Protein AF-A0A1V4ZS08-F1 (afdb_monomer_lite)

Structure (mmCIF, N/CA/C/O backbone):
data_AF-A0A1V4ZS08-F1
#
_entry.id   AF-A0A1V4ZS08-F1
#
loop_
_atom_site.group_PDB
_atom_site.id
_atom_site.type_symbol
_atom_site.label_atom_id
_atom_site.label_alt_id
_atom_site.label_comp_id
_atom_site.label_asym_id
_atom_site.label_entity_id
_atom_site.label_seq_id
_atom_site.pdbx_PDB_ins_code
_atom_site.Cartn_x
_atom_site.Cartn_y
_atom_site.Cartn_z
_atom_site.occupancy
_atom_site.B_iso_or_equiv
_atom_site.auth_seq_id
_atom_site.auth_comp_id
_atom_site.auth_asym_id
_atom_site.auth_atom_id
_atom_site.pdbx_PDB_model_num
ATOM 1 N N . MET A 1 1 ? -4.188 11.622 7.311 1.00 94.62 1 MET A N 1
ATOM 2 C CA . MET A 1 1 ? -4.841 10.504 6.593 1.00 94.62 1 MET A CA 1
ATOM 3 C C . MET A 1 1 ? -6.176 10.171 7.248 1.00 94.62 1 MET A C 1
ATOM 5 O O . MET A 1 1 ? -6.273 10.226 8.470 1.00 94.62 1 MET A O 1
ATOM 9 N N . LYS A 1 2 ? -7.192 9.834 6.452 1.00 97.75 2 LYS A N 1
ATOM 10 C CA . LYS A 1 2 ? -8.466 9.253 6.910 1.00 97.75 2 LYS A CA 1
ATOM 11 C C . LYS A 1 2 ? -8.633 7.863 6.306 1.00 97.75 2 LYS A C 1
ATOM 13 O O . LYS A 1 2 ? -8.177 7.661 5.182 1.00 97.75 2 LYS A O 1
ATOM 18 N N . TYR A 1 3 ? -9.238 6.939 7.040 1.00 98.56 3 TYR A N 1
ATOM 19 C CA . TYR A 1 3 ? -9.403 5.551 6.616 1.00 98.56 3 TYR A CA 1
ATOM 20 C C . TYR A 1 3 ? -10.613 4.887 7.274 1.00 98.56 3 TYR A C 1
ATOM 22 O O . TYR A 1 3 ? -11.160 5.418 8.238 1.00 98.56 3 TYR A O 1
ATOM 30 N N . ALA A 1 4 ? -11.061 3.780 6.688 1.00 98.69 4 ALA A N 1
ATOM 31 C CA . ALA A 1 4 ? -12.192 2.976 7.143 1.00 98.69 4 ALA A CA 1
ATOM 32 C C . ALA A 1 4 ? -12.115 1.576 6.533 1.00 98.69 4 ALA A C 1
ATOM 34 O O . ALA A 1 4 ? -11.491 1.398 5.485 1.00 98.69 4 ALA A O 1
ATOM 35 N N . THR A 1 5 ? -12.772 0.598 7.155 1.00 98.75 5 THR A N 1
ATOM 36 C CA . THR A 1 5 ? -13.003 -0.708 6.520 1.00 98.75 5 THR A CA 1
ATOM 37 C C . THR A 1 5 ? -13.883 -0.537 5.278 1.00 98.75 5 THR A C 1
ATOM 39 O O . THR A 1 5 ? -14.692 0.392 5.214 1.00 98.75 5 THR A O 1
ATOM 42 N N . ASP A 1 6 ? -13.767 -1.436 4.300 1.00 98.56 6 ASP A N 1
ATOM 43 C CA . ASP A 1 6 ? -14.648 -1.472 3.119 1.00 98.56 6 ASP A CA 1
ATOM 44 C C . ASP A 1 6 ? -16.132 -1.484 3.518 1.00 98.56 6 ASP A C 1
ATOM 46 O O . ASP A 1 6 ? -16.919 -0.673 3.030 1.00 98.56 6 ASP A O 1
ATOM 50 N N . ALA A 1 7 ? -16.491 -2.292 4.521 1.00 98.50 7 ALA A N 1
ATOM 51 C CA . ALA A 1 7 ? -17.850 -2.353 5.050 1.00 98.50 7 ALA A CA 1
ATOM 52 C C . ALA A 1 7 ? -18.364 -0.984 5.535 1.00 98.50 7 ALA A C 1
ATOM 54 O O . ALA A 1 7 ? -19.485 -0.587 5.202 1.00 98.50 7 ALA A O 1
ATOM 55 N N . TYR A 1 8 ? -17.556 -0.238 6.300 1.00 98.62 8 TYR A N 1
ATOM 56 C CA . TYR A 1 8 ? -17.943 1.099 6.751 1.00 98.62 8 TYR A CA 1
ATOM 57 C C . TYR A 1 8 ? -17.984 2.090 5.585 1.00 98.62 8 TYR A C 1
ATOM 59 O O . TYR A 1 8 ? -18.937 2.868 5.474 1.00 98.62 8 TYR A O 1
ATOM 67 N N . TYR A 1 9 ? -16.978 2.053 4.711 1.00 98.44 9 TYR A N 1
ATOM 68 C CA . TYR A 1 9 ? -16.856 2.958 3.576 1.00 98.44 9 TYR A CA 1
ATOM 69 C C . TYR A 1 9 ? -18.049 2.849 2.626 1.00 98.44 9 TYR A C 1
ATOM 71 O O . TYR A 1 9 ? -18.664 3.864 2.298 1.00 98.44 9 TYR A O 1
ATOM 79 N N . VAL A 1 10 ? -18.437 1.630 2.247 1.00 98.19 10 VAL A N 1
ATOM 80 C CA . VAL A 1 10 ? -19.588 1.368 1.372 1.00 98.19 10 VAL A CA 1
ATOM 81 C C . VAL A 1 10 ? -20.894 1.824 2.024 1.00 98.19 10 VAL A C 1
ATOM 83 O O . VAL A 1 10 ? -21.723 2.453 1.368 1.00 98.19 10 VAL A O 1
ATOM 86 N N . ALA A 1 11 ? -21.078 1.558 3.320 1.00 98.50 11 ALA A N 1
ATOM 87 C CA . ALA A 1 11 ? -22.310 1.904 4.027 1.00 98.50 11 ALA A CA 1
ATOM 88 C C . ALA A 1 11 ? -22.493 3.418 4.241 1.00 98.50 11 ALA A C 1
ATOM 90 O O . ALA A 1 11 ? -23.622 3.909 4.216 1.00 98.50 11 ALA 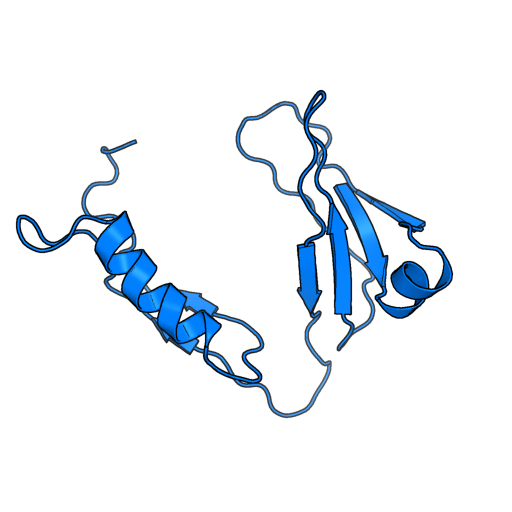A O 1
ATOM 91 N N . HIS A 1 12 ? -21.401 4.163 4.439 1.00 98.06 12 HIS A N 1
ATOM 92 C CA . HIS A 1 12 ? -21.459 5.570 4.859 1.00 98.06 12 HIS A CA 1
ATOM 93 C C . HIS A 1 12 ? -20.893 6.551 3.830 1.00 98.06 12 HIS A C 1
ATOM 95 O O . HIS A 1 12 ? -20.975 7.761 4.039 1.00 98.06 12 HIS A O 1
ATOM 101 N N . SER A 1 13 ? -20.317 6.058 2.728 1.00 96.62 13 SER A N 1
ATOM 102 C CA . SER A 1 13 ? -19.598 6.870 1.736 1.00 96.62 13 SER A CA 1
ATOM 103 C C . SER A 1 13 ? -18.549 7.787 2.384 1.00 96.62 13 SER A C 1
ATOM 105 O O . SER A 1 13 ? -18.422 8.963 2.035 1.00 96.62 13 SER A O 1
ATOM 107 N N . GLY A 1 14 ? -17.825 7.271 3.380 1.00 96.62 14 GLY A N 1
ATOM 108 C CA . GLY A 1 14 ? -16.961 8.083 4.229 1.00 96.62 14 GLY A CA 1
ATOM 109 C C . GLY A 1 14 ? -15.981 7.282 5.075 1.00 96.62 14 GLY A C 1
ATOM 110 O O . GLY A 1 14 ? -15.873 6.067 4.958 1.00 96.62 14 GLY A O 1
ATOM 111 N N . PHE A 1 15 ? -15.264 8.001 5.936 1.00 98.12 15 PHE A N 1
ATOM 112 C CA . PHE A 1 15 ? -14.214 7.460 6.794 1.00 98.12 15 PHE A CA 1
ATOM 113 C C . PHE A 1 15 ? -14.550 7.716 8.264 1.00 98.12 15 PHE A C 1
ATOM 115 O O . PHE A 1 15 ? -14.947 8.834 8.602 1.00 98.12 15 PHE A O 1
ATOM 122 N N . ASP A 1 16 ? -14.379 6.717 9.123 1.00 98.00 16 ASP A N 1
ATOM 123 C CA . ASP A 1 16 ? -14.574 6.801 10.577 1.00 98.00 16 ASP A CA 1
ATOM 124 C C . ASP A 1 16 ? -13.267 6.953 11.358 1.00 98.00 16 ASP A C 1
ATOM 126 O O . ASP A 1 16 ? -13.291 7.390 12.508 1.00 98.00 16 ASP A O 1
ATOM 130 N N . GLN A 1 17 ? -12.126 6.648 10.741 1.00 98.19 17 GLN A N 1
ATOM 131 C CA . GLN A 1 17 ? -10.824 6.688 11.396 1.00 98.19 17 GLN A CA 1
ATOM 132 C C . GLN A 1 17 ? -9.900 7.719 10.751 1.00 98.19 17 GLN A C 1
ATOM 134 O O . GLN A 1 17 ? -10.037 8.121 9.589 1.00 98.19 17 GLN A O 1
ATOM 139 N N . SER A 1 18 ? -8.933 8.195 11.535 1.00 97.12 18 SER A N 1
ATOM 140 C CA . SER A 1 18 ? -7.917 9.129 11.060 1.00 97.12 18 SER A CA 1
ATOM 141 C C . SER A 1 18 ? -6.597 8.946 11.797 1.00 97.12 18 SER A C 1
ATOM 143 O O . SER A 1 18 ? -6.571 8.523 12.949 1.00 97.12 18 SER A O 1
ATOM 145 N N . ALA A 1 19 ? -5.502 9.236 11.101 1.00 96.81 19 ALA A N 1
ATOM 146 C CA . ALA A 1 19 ? -4.143 9.175 11.619 1.00 96.81 19 ALA A CA 1
ATOM 147 C C . ALA A 1 19 ? -3.280 10.254 10.954 1.00 96.81 19 ALA A C 1
ATOM 149 O O . ALA A 1 19 ? -3.523 10.657 9.810 1.00 96.81 19 ALA A O 1
ATOM 150 N N . THR A 1 20 ? -2.276 10.737 11.675 1.00 95.38 20 THR A N 1
ATOM 151 C CA . THR A 1 20 ? -1.312 11.740 11.213 1.00 95.38 20 THR A CA 1
ATOM 152 C C . THR A 1 20 ? 0.031 11.480 11.883 1.00 95.38 20 THR A C 1
ATOM 154 O O . THR A 1 20 ? 0.055 11.001 13.016 1.00 95.38 20 THR A O 1
ATOM 157 N N . ASP A 1 21 ? 1.131 11.782 11.200 1.00 94.00 21 ASP A N 1
ATOM 158 C CA . ASP A 1 21 ? 2.470 11.782 11.802 1.00 94.00 21 ASP A CA 1
ATOM 159 C C . ASP A 1 21 ? 2.779 13.096 12.537 1.00 94.00 21 ASP A C 1
ATOM 161 O O . ASP A 1 21 ? 3.711 13.163 13.333 1.00 94.00 21 ASP A O 1
ATOM 165 N N . GLY A 1 22 ? 1.955 14.126 12.320 1.00 91.75 22 GLY A N 1
ATOM 166 C CA . GLY A 1 22 ? 2.055 15.413 12.999 1.00 91.75 22 GLY A CA 1
ATOM 167 C C . GLY A 1 22 ? 3.244 16.265 12.558 1.00 91.75 22 GLY A C 1
ATOM 168 O O . GLY A 1 22 ? 3.517 17.269 13.217 1.00 91.75 22 GLY A O 1
ATOM 169 N N . THR A 1 23 ? 3.937 15.901 11.475 1.00 91.31 23 THR A N 1
ATOM 170 C CA . THR A 1 23 ? 5.068 16.675 10.950 1.00 91.31 23 THR A CA 1
ATOM 171 C C . THR A 1 23 ? 4.684 17.444 9.688 1.00 91.31 23 THR A C 1
ATOM 173 O O . THR A 1 23 ? 3.604 17.275 9.119 1.00 91.31 23 THR A O 1
ATOM 176 N N . THR A 1 24 ? 5.562 18.349 9.264 1.00 87.12 24 THR A N 1
ATOM 177 C CA . THR A 1 24 ? 5.438 19.102 8.010 1.00 87.12 24 THR A CA 1
ATOM 178 C C . THR A 1 24 ? 6.684 18.867 7.169 1.00 87.12 24 THR A C 1
ATOM 180 O O . THR A 1 24 ? 7.442 19.796 6.896 1.00 87.12 24 THR A O 1
ATOM 183 N N . ASP A 1 25 ? 6.913 17.606 6.820 1.00 89.62 25 ASP A N 1
ATOM 184 C CA . ASP A 1 25 ? 8.028 17.178 5.981 1.00 89.62 25 ASP A CA 1
ATOM 185 C C . ASP A 1 25 ? 7.561 16.912 4.544 1.00 89.62 25 ASP A C 1
ATOM 187 O O . ASP A 1 25 ? 6.389 17.066 4.204 1.00 89.62 25 ASP A O 1
ATOM 191 N N . THR A 1 26 ? 8.490 16.559 3.659 1.00 88.88 26 THR A N 1
ATOM 192 C CA . THR A 1 26 ? 8.161 16.068 2.311 1.00 88.88 26 THR A CA 1
ATOM 193 C C . THR A 1 26 ? 7.946 14.555 2.287 1.00 88.88 26 THR A C 1
ATOM 195 O O . THR A 1 26 ? 7.260 14.046 1.403 1.00 88.88 26 THR A O 1
ATOM 198 N N . LEU A 1 27 ? 8.511 13.840 3.265 1.00 91.81 27 LEU A N 1
ATOM 199 C CA . LEU A 1 27 ? 8.360 12.403 3.456 1.00 91.81 27 LEU A CA 1
ATOM 200 C C . LEU A 1 27 ? 7.617 12.141 4.767 1.00 91.81 27 LEU A C 1
ATOM 202 O O . LEU A 1 27 ? 8.118 12.462 5.840 1.00 91.81 27 LEU A O 1
ATOM 206 N N . HIS A 1 28 ? 6.446 11.521 4.658 1.00 93.12 28 HIS A N 1
ATOM 207 C CA . HIS A 1 28 ? 5.556 11.245 5.781 1.00 93.12 28 HIS A CA 1
ATOM 208 C C . HIS A 1 28 ? 5.467 9.746 6.067 1.00 93.12 28 HIS A C 1
ATOM 210 O O . HIS A 1 28 ? 5.324 8.942 5.145 1.00 93.12 28 HIS A O 1
ATOM 216 N N . HIS A 1 29 ? 5.479 9.377 7.349 1.00 93.94 29 HIS A N 1
ATOM 217 C CA . HIS A 1 29 ? 5.298 7.996 7.805 1.00 93.94 29 HIS A CA 1
ATOM 218 C C . HIS A 1 29 ? 4.161 7.932 8.822 1.00 93.94 29 HIS A C 1
ATOM 220 O O . HIS A 1 29 ? 4.339 8.239 9.999 1.00 93.94 29 HIS A O 1
ATOM 226 N N . VAL A 1 30 ? 2.981 7.502 8.375 1.00 95.12 30 VAL A N 1
ATOM 227 C CA . VAL A 1 30 ? 1.789 7.412 9.226 1.00 95.12 30 VAL A CA 1
ATOM 228 C C . VAL A 1 30 ? 1.577 5.965 9.665 1.00 95.12 30 VAL A C 1
ATOM 230 O O . VAL A 1 30 ? 1.233 5.111 8.852 1.00 95.12 30 VAL A O 1
ATOM 233 N N . ALA A 1 31 ? 1.758 5.691 10.958 1.00 95.00 31 ALA A N 1
ATOM 234 C CA . ALA A 1 31 ? 1.485 4.375 11.530 1.00 95.00 31 ALA A CA 1
ATOM 235 C C . ALA A 1 31 ? -0.020 4.178 11.775 1.00 95.00 31 ALA A C 1
ATOM 237 O O . ALA A 1 31 ? -0.665 5.000 12.430 1.00 95.00 31 ALA A O 1
ATOM 238 N N . LEU A 1 32 ? -0.562 3.060 11.290 1.00 96.69 32 LEU A N 1
ATOM 239 C CA . LEU A 1 32 ? -1.926 2.608 11.567 1.00 96.69 32 LEU A CA 1
ATOM 240 C C . LEU A 1 32 ? -1.848 1.382 12.473 1.00 96.69 32 LEU A C 1
ATOM 242 O O . LEU A 1 32 ? -1.100 0.452 12.186 1.00 96.69 32 LEU A O 1
ATOM 246 N N . ASN A 1 33 ? -2.602 1.383 13.568 1.00 94.69 33 ASN A N 1
ATOM 247 C CA . ASN A 1 33 ? -2.551 0.335 14.585 1.00 94.69 33 ASN A CA 1
ATOM 248 C C . ASN A 1 33 ? -3.955 -0.192 14.873 1.00 94.69 33 ASN A C 1
ATOM 250 O O . ASN A 1 33 ? -4.931 0.528 14.681 1.00 94.69 33 ASN A O 1
ATOM 254 N N . GLY A 1 34 ? -4.044 -1.422 15.387 1.00 96.00 34 GLY A N 1
ATOM 255 C CA . GLY A 1 34 ? -5.324 -2.024 15.779 1.00 96.00 34 GLY A CA 1
ATOM 256 C C . GLY A 1 34 ? -6.256 -2.316 14.603 1.00 96.00 34 GLY A C 1
ATOM 257 O O . GLY A 1 34 ? -7.469 -2.308 14.781 1.00 96.00 34 GLY A O 1
ATOM 258 N N . LEU A 1 35 ? -5.696 -2.531 13.410 1.00 98.12 35 LEU A N 1
ATOM 259 C CA . LEU A 1 35 ? -6.470 -2.907 12.234 1.00 98.12 35 LEU A CA 1
ATOM 260 C C . LEU A 1 35 ? -6.934 -4.362 12.341 1.00 98.12 35 LEU A C 1
ATOM 262 O O . LEU A 1 35 ? -6.219 -5.210 12.879 1.00 98.12 35 LEU A O 1
ATOM 266 N N . GLU A 1 36 ? -8.115 -4.639 11.800 1.00 98.31 36 GLU A N 1
ATOM 267 C CA . GLU A 1 36 ? -8.644 -5.996 11.696 1.00 98.31 36 GLU A CA 1
ATOM 268 C C . GLU A 1 36 ? -7.794 -6.797 10.696 1.00 98.31 36 GLU A C 1
ATOM 270 O O . GLU A 1 36 ? -7.400 -6.243 9.664 1.00 98.31 36 GLU A O 1
ATOM 275 N N . PRO A 1 37 ? -7.452 -8.066 10.982 1.00 97.31 37 PRO A N 1
ATOM 276 C CA . PRO A 1 37 ? -6.722 -8.913 10.042 1.00 97.31 37 PRO A CA 1
ATOM 277 C C . PRO A 1 37 ? -7.579 -9.245 8.815 1.00 97.31 37 PRO A C 1
ATOM 279 O O . PRO A 1 37 ? -8.804 -9.199 8.883 1.00 97.31 37 PRO A O 1
ATOM 282 N N . ASP A 1 38 ? -6.932 -9.596 7.702 1.00 95.62 38 ASP A N 1
ATOM 283 C CA . ASP A 1 38 ? -7.589 -9.997 6.443 1.00 95.62 38 ASP A CA 1
ATOM 284 C C . ASP A 1 38 ? -8.728 -9.059 5.991 1.00 95.62 38 ASP A C 1
ATOM 286 O O . ASP A 1 38 ? -9.813 -9.484 5.595 1.00 95.62 38 ASP A O 1
ATOM 290 N N . THR A 1 39 ? -8.509 -7.750 6.118 1.00 97.44 39 THR A N 1
ATOM 291 C CA . THR A 1 39 ? -9.549 -6.736 5.934 1.00 97.44 39 THR A CA 1
ATOM 292 C C . THR A 1 39 ? -9.115 -5.696 4.912 1.00 97.44 39 THR A C 1
ATOM 294 O O . THR A 1 39 ? -8.017 -5.137 4.988 1.00 97.44 39 THR A O 1
ATOM 297 N N . LEU A 1 40 ? -10.006 -5.408 3.961 1.00 97.56 40 LEU A N 1
ATOM 298 C CA . LEU A 1 40 ? -9.852 -4.307 3.019 1.00 97.56 40 LEU A CA 1
ATOM 299 C C . LEU A 1 40 ? -10.159 -2.979 3.712 1.00 97.56 40 LEU A C 1
ATOM 301 O O . LEU A 1 40 ? -11.253 -2.778 4.247 1.00 97.56 40 LEU A O 1
ATOM 305 N N . TYR A 1 41 ? -9.206 -2.055 3.653 1.00 98.56 41 TYR A N 1
ATOM 306 C CA . TYR A 1 41 ? -9.362 -0.683 4.113 1.00 98.56 41 TYR A CA 1
ATOM 307 C C . TYR A 1 41 ? -9.307 0.292 2.944 1.00 98.56 41 TYR A C 1
ATOM 309 O O . TYR A 1 41 ? -8.421 0.202 2.095 1.00 98.56 41 TYR A O 1
ATOM 317 N N . HIS A 1 42 ? -10.200 1.278 2.961 1.00 98.62 42 HIS A N 1
ATOM 318 C CA . HIS A 1 42 ? -10.128 2.469 2.122 1.00 98.62 42 HIS A CA 1
ATOM 319 C C . HIS A 1 42 ? -9.408 3.575 2.875 1.00 98.62 42 HIS A C 1
ATOM 321 O O . HIS A 1 42 ? -9.588 3.739 4.085 1.00 98.62 42 HIS A O 1
ATOM 327 N N . TYR A 1 43 ? -8.637 4.389 2.162 1.00 98.31 43 TYR A N 1
ATOM 328 C CA . TYR A 1 43 ? -7.994 5.558 2.731 1.00 98.31 43 TYR A CA 1
ATOM 329 C C . TYR A 1 43 ? -7.846 6.717 1.755 1.00 98.31 43 TYR A C 1
ATOM 331 O O . TYR A 1 43 ? -7.808 6.565 0.534 1.00 98.31 43 TYR A O 1
ATOM 339 N N . ARG A 1 44 ? -7.703 7.909 2.338 1.00 97.88 44 ARG A N 1
ATOM 340 C CA . ARG A 1 44 ? -7.261 9.119 1.644 1.00 97.88 44 ARG A CA 1
ATOM 341 C C . ARG A 1 44 ? -6.217 9.860 2.458 1.00 97.88 44 ARG A C 1
ATOM 343 O O . ARG A 1 44 ? -6.327 10.006 3.683 1.00 97.88 44 ARG A O 1
ATOM 350 N N . VAL A 1 45 ? -5.214 10.374 1.761 1.00 96.31 45 VAL A N 1
ATOM 351 C CA . VAL A 1 45 ? -4.183 11.239 2.337 1.00 96.31 45 VAL A CA 1
ATOM 352 C C . VAL A 1 45 ? -4.513 12.682 1.977 1.00 96.31 45 VAL A C 1
ATOM 354 O O . VAL A 1 45 ? -4.884 12.974 0.843 1.00 96.31 45 VAL A O 1
ATOM 357 N N . THR A 1 46 ? -4.396 13.572 2.958 1.00 94.25 46 THR A N 1
ATOM 358 C CA . THR A 1 46 ? -4.569 15.017 2.792 1.00 94.25 46 THR A CA 1
ATOM 359 C C . THR A 1 46 ? -3.259 15.682 3.179 1.00 94.25 46 THR A C 1
ATOM 361 O O . THR A 1 46 ? -2.736 15.383 4.253 1.00 94.25 46 THR A O 1
ATOM 364 N N . TYR A 1 47 ? -2.758 16.569 2.326 1.00 92.00 47 TYR A N 1
ATOM 365 C CA . TYR A 1 47 ? -1.578 17.391 2.574 1.00 92.00 47 TYR A CA 1
ATOM 366 C C . TYR A 1 47 ? -1.857 18.812 2.080 1.00 92.00 47 TYR A C 1
ATOM 368 O O . TYR A 1 47 ? -2.137 19.024 0.899 1.00 92.00 47 TYR A O 1
ATOM 376 N N . GLY A 1 48 ? -1.842 19.784 2.994 1.00 88.25 48 GLY A N 1
ATOM 377 C CA . GLY A 1 48 ? -2.329 21.133 2.704 1.00 88.25 48 GLY A CA 1
ATOM 378 C C . GLY A 1 48 ? -3.775 21.109 2.192 1.00 88.25 48 GLY A C 1
ATOM 379 O O . GLY A 1 48 ? -4.655 20.523 2.820 1.00 88.25 48 GLY A O 1
ATOM 380 N N . GLU A 1 49 ? -4.006 21.728 1.035 1.00 91.25 49 GLU A N 1
ATOM 381 C CA . GLU A 1 49 ? -5.315 21.760 0.362 1.00 91.25 49 GLU A CA 1
ATOM 382 C C . GLU A 1 49 ? -5.542 20.570 -0.586 1.00 91.25 49 GLU A C 1
ATOM 384 O O . GLU A 1 49 ? -6.623 20.421 -1.158 1.00 91.25 49 GLU A O 1
ATOM 389 N N . GLN A 1 50 ? -4.535 19.715 -0.775 1.00 94.19 50 GLN A N 1
ATOM 390 C CA . GLN A 1 50 ? -4.598 18.584 -1.693 1.00 94.19 50 GLN A CA 1
ATOM 391 C C . GLN A 1 50 ? -5.019 17.305 -0.981 1.00 94.19 50 GLN A C 1
ATOM 393 O O . GLN A 1 50 ? -4.675 17.048 0.175 1.00 94.19 50 GLN A O 1
ATOM 398 N N . GLN A 1 51 ? -5.749 16.470 -1.713 1.00 95.38 51 GLN A N 1
ATOM 399 C CA . GLN A 1 51 ? -6.189 15.165 -1.254 1.00 95.38 51 GLN A CA 1
ATOM 400 C C . GLN A 1 51 ? -6.007 14.141 -2.368 1.00 95.38 51 GLN A C 1
ATOM 402 O O . GLN A 1 51 ? -6.253 14.436 -3.539 1.00 95.38 51 GLN A O 1
ATOM 407 N N . THR A 1 52 ? -5.610 12.927 -2.003 1.00 97.19 52 THR A N 1
ATOM 408 C CA . THR A 1 52 ? -5.574 11.806 -2.942 1.00 97.19 52 THR A CA 1
ATOM 409 C C . THR A 1 52 ? -6.982 11.406 -3.385 1.00 97.19 52 THR A C 1
ATOM 411 O O . THR A 1 52 ? -7.991 11.712 -2.735 1.00 97.19 52 THR A O 1
ATOM 414 N N . VAL A 1 53 ? -7.037 10.643 -4.478 1.00 97.00 53 VAL A N 1
ATOM 415 C CA . VAL A 1 53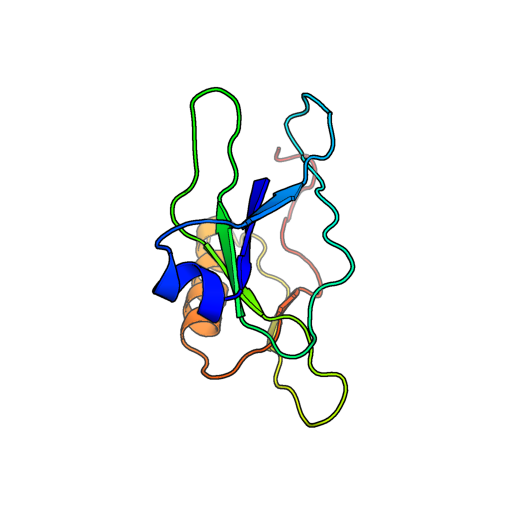 ? -8.192 9.791 -4.782 1.00 97.00 53 VAL A CA 1
ATOM 416 C C . VAL A 1 53 ? -8.388 8.739 -3.685 1.00 97.00 53 VAL A C 1
ATOM 418 O O . VAL A 1 53 ? -7.582 8.629 -2.756 1.00 97.00 53 VAL A O 1
ATOM 421 N N . ASP A 1 54 ? -9.474 7.983 -3.796 1.00 97.31 54 ASP A N 1
ATOM 422 C CA . ASP A 1 54 ? -9.694 6.804 -2.971 1.00 97.31 54 ASP A CA 1
ATOM 423 C C . ASP A 1 54 ? -8.638 5.735 -3.262 1.00 97.31 54 ASP A C 1
ATOM 425 O O . ASP A 1 54 ? -8.459 5.328 -4.410 1.00 97.31 54 ASP A O 1
ATOM 429 N N . LEU A 1 55 ? -7.922 5.324 -2.225 1.00 97.38 55 LEU A N 1
ATOM 430 C CA . LEU A 1 55 ? -6.902 4.286 -2.279 1.00 97.38 55 LEU A CA 1
ATOM 431 C C . LEU A 1 55 ? -7.286 3.183 -1.299 1.00 97.38 55 LEU A C 1
ATOM 433 O O . LEU A 1 55 ? -8.077 3.413 -0.386 1.00 97.38 55 LEU A O 1
ATOM 437 N N . HIS A 1 56 ? -6.728 1.991 -1.469 1.00 95.88 56 HIS A N 1
ATOM 438 C CA . HIS A 1 56 ? -7.043 0.870 -0.597 1.00 95.88 56 HIS A CA 1
ATOM 439 C C . HIS A 1 56 ? -5.837 -0.030 -0.351 1.00 95.88 56 HIS A C 1
ATOM 441 O O . HIS A 1 56 ? -4.894 -0.058 -1.143 1.00 95.88 56 HIS A O 1
ATOM 447 N N . PHE A 1 57 ? -5.874 -0.758 0.760 1.00 95.56 57 PHE A N 1
ATOM 448 C CA . PHE A 1 57 ? -4.911 -1.802 1.094 1.00 95.56 57 PHE A CA 1
ATOM 449 C C . PHE A 1 57 ? -5.605 -2.925 1.868 1.00 95.56 57 PHE A C 1
ATOM 451 O O . PHE A 1 57 ? -6.645 -2.711 2.492 1.00 95.56 57 PHE A O 1
ATOM 458 N N . TRP A 1 58 ? -5.005 -4.111 1.841 1.00 95.44 58 TRP A N 1
ATOM 459 C CA . TRP A 1 58 ? -5.413 -5.244 2.665 1.00 95.44 58 TRP A CA 1
ATOM 460 C C . TRP A 1 58 ? -4.469 -5.392 3.854 1.00 95.44 58 TRP A C 1
ATOM 462 O O . TRP A 1 58 ? -3.252 -5.247 3.713 1.00 95.44 58 TRP A O 1
ATOM 472 N N . THR A 1 59 ? -5.016 -5.694 5.026 1.00 96.31 59 THR A N 1
ATOM 473 C CA . THR A 1 59 ? -4.220 -6.213 6.142 1.00 96.31 59 THR A CA 1
ATOM 474 C C . THR A 1 59 ? -3.909 -7.692 5.935 1.00 96.31 59 THR A C 1
ATOM 476 O O . THR A 1 59 ? -4.621 -8.409 5.234 1.00 96.31 59 THR A O 1
ATOM 479 N N . PHE A 1 60 ? -2.821 -8.164 6.544 1.00 95.44 60 PHE A N 1
ATOM 480 C CA . PHE A 1 60 ? -2.452 -9.574 6.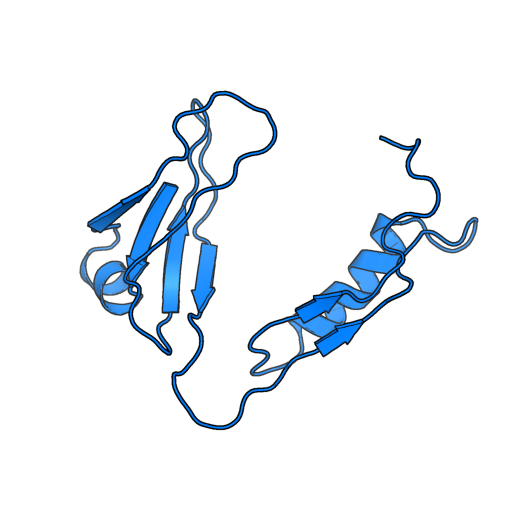459 1.00 95.44 60 PHE A CA 1
ATOM 481 C C . PHE A 1 60 ? -3.449 -10.467 7.212 1.00 95.44 60 PHE A C 1
ATOM 483 O O . PHE A 1 60 ? -3.933 -10.072 8.279 1.00 95.44 60 PHE A O 1
ATOM 490 N N . PRO A 1 61 ? -3.715 -11.685 6.712 1.00 94.25 61 PRO A N 1
ATOM 491 C CA . PRO A 1 61 ? -4.448 -12.686 7.469 1.00 94.25 61 PRO A CA 1
ATOM 492 C C . PRO A 1 61 ? -3.592 -13.236 8.618 1.00 94.25 61 PRO A C 1
ATOM 494 O O . PRO A 1 61 ? -2.371 -13.348 8.508 1.00 94.25 61 PRO A O 1
ATOM 497 N N . GLU A 1 62 ? -4.232 -13.635 9.718 1.00 96.00 62 GLU A N 1
ATOM 498 C CA . GLU A 1 62 ? -3.533 -14.248 10.862 1.00 96.00 62 GLU A CA 1
ATOM 499 C C . GLU A 1 62 ? -2.999 -15.655 10.550 1.00 96.00 62 GLU A C 1
ATOM 501 O O . GLU A 1 62 ? -2.070 -16.140 11.196 1.00 96.00 62 GLU A O 1
ATOM 506 N N . SER A 1 63 ? -3.599 -16.341 9.576 1.00 95.75 63 SER A N 1
ATOM 507 C CA . SER A 1 63 ? -3.211 -17.688 9.162 1.00 95.75 63 SER A CA 1
ATOM 508 C C . SER A 1 63 ? -3.661 -17.980 7.731 1.00 95.75 63 SER A C 1
ATOM 510 O O . SER A 1 63 ? -4.479 -17.258 7.168 1.00 95.75 63 SER A O 1
ATOM 512 N N . GLY A 1 64 ? -3.145 -19.065 7.150 1.00 93.44 64 GLY A N 1
ATOM 513 C CA . GLY A 1 64 ? -3.486 -19.491 5.794 1.00 93.44 64 GLY A CA 1
ATOM 514 C C . GLY A 1 64 ? -2.382 -19.210 4.779 1.00 93.44 64 GLY A C 1
ATOM 515 O O . GLY A 1 64 ? -1.271 -18.808 5.123 1.00 93.44 64 GLY A O 1
ATOM 516 N N . ALA A 1 65 ? -2.680 -19.505 3.516 1.00 92.50 65 ALA A N 1
ATOM 517 C CA . ALA A 1 65 ? -1.757 -19.278 2.414 1.00 92.50 65 ALA A CA 1
ATOM 518 C C . ALA A 1 65 ? -1.866 -17.836 1.908 1.00 92.50 65 ALA A C 1
ATOM 520 O O . ALA A 1 65 ? -2.954 -17.269 1.866 1.00 92.50 65 ALA A O 1
ATOM 521 N N . PHE A 1 66 ? -0.743 -17.283 1.462 1.00 92.69 66 PHE A N 1
ATOM 522 C CA . PHE A 1 66 ? -0.685 -15.997 0.777 1.00 92.69 66 PHE A CA 1
ATOM 523 C C . PHE A 1 66 ? 0.207 -16.111 -0.459 1.00 92.69 66 PHE A C 1
ATOM 525 O O . PHE A 1 66 ? 1.079 -16.980 -0.533 1.00 92.69 66 PHE A O 1
ATOM 532 N N . THR A 1 67 ? -0.011 -15.220 -1.423 1.00 94.56 67 THR A N 1
ATOM 533 C CA . THR A 1 67 ? 0.811 -15.112 -2.633 1.00 94.56 67 THR A CA 1
ATOM 534 C C . THR A 1 67 ? 1.506 -13.763 -2.627 1.00 94.56 67 THR A C 1
ATOM 536 O O . THR A 1 67 ? 0.915 -12.753 -2.254 1.00 94.56 67 THR A O 1
ATOM 539 N N . PHE A 1 68 ? 2.767 -13.726 -3.036 1.00 95.75 68 PHE A N 1
ATOM 540 C CA . PHE A 1 68 ? 3.529 -12.489 -3.141 1.00 95.75 68 PHE A CA 1
ATOM 541 C C . PHE A 1 68 ? 4.435 -12.543 -4.362 1.00 95.75 68 PHE A C 1
ATOM 543 O O . PHE A 1 68 ? 4.795 -13.624 -4.834 1.00 95.75 68 PHE A O 1
ATOM 550 N N . VAL A 1 69 ? 4.800 -11.369 -4.866 1.00 96.62 69 VAL A N 1
ATOM 551 C CA . VAL A 1 69 ? 5.760 -11.247 -5.965 1.00 96.62 69 VAL A CA 1
ATOM 552 C C . VAL A 1 69 ? 7.090 -10.762 -5.418 1.00 96.62 69 VAL A C 1
ATOM 554 O O . VAL A 1 69 ? 7.130 -9.828 -4.620 1.00 96.62 69 VAL A O 1
ATOM 557 N N . VAL A 1 70 ? 8.173 -11.381 -5.881 1.00 95.44 70 VAL A N 1
ATOM 558 C CA . VAL A 1 70 ? 9.535 -10.878 -5.700 1.00 95.44 70 VAL A CA 1
ATOM 559 C C . VAL A 1 70 ? 10.016 -10.316 -7.027 1.00 95.44 70 VAL A C 1
ATOM 561 O O . VAL A 1 70 ? 9.895 -10.978 -8.058 1.00 95.44 70 VAL A O 1
ATOM 564 N N . TYR A 1 71 ? 10.558 -9.106 -7.007 1.00 92.81 71 TYR A N 1
ATOM 565 C CA . TYR A 1 71 ? 11.202 -8.503 -8.169 1.00 92.81 71 TYR A CA 1
ATOM 566 C C . TYR A 1 71 ? 12.410 -7.672 -7.733 1.00 92.81 71 TYR A C 1
ATOM 568 O O . TYR A 1 71 ? 12.484 -7.209 -6.597 1.00 92.81 71 TYR A O 1
ATOM 576 N N . SER A 1 72 ? 13.378 -7.510 -8.623 1.00 91.81 72 SER A N 1
ATOM 577 C CA . SER A 1 72 ? 14.641 -6.825 -8.348 1.00 91.81 72 SER A CA 1
ATOM 578 C C . SER A 1 72 ? 15.204 -6.230 -9.635 1.00 91.81 72 SER A C 1
ATOM 580 O O . SER A 1 72 ? 14.641 -6.450 -10.715 1.00 91.81 72 SER A O 1
ATOM 582 N N . ASP A 1 73 ? 16.293 -5.470 -9.514 1.00 89.12 73 ASP A N 1
ATOM 583 C CA . ASP A 1 73 ? 17.101 -5.009 -10.643 1.00 89.12 73 ASP A CA 1
ATOM 584 C C . ASP A 1 73 ? 16.255 -4.227 -11.653 1.00 89.12 73 ASP A C 1
ATOM 586 O O . ASP A 1 73 ? 16.277 -4.505 -12.851 1.00 89.12 73 ASP A O 1
ATOM 590 N N . THR A 1 74 ? 15.454 -3.268 -11.183 1.00 89.06 74 THR A N 1
ATOM 591 C CA . THR A 1 74 ? 14.611 -2.414 -12.042 1.00 89.06 74 THR A CA 1
ATOM 592 C C . THR A 1 74 ? 15.211 -1.033 -12.304 1.00 89.06 74 THR A C 1
ATOM 594 O O . THR A 1 74 ? 14.510 -0.160 -12.818 1.00 89.06 74 THR A O 1
ATOM 597 N N . GLN A 1 75 ? 16.493 -0.837 -11.982 1.00 88.94 75 GLN A N 1
ATOM 598 C CA . GLN A 1 75 ? 17.277 0.354 -12.324 1.00 88.94 75 GLN A CA 1
ATOM 599 C C . GLN A 1 75 ? 17.249 0.644 -13.834 1.00 88.94 75 GLN A C 1
ATOM 601 O O . GLN A 1 75 ? 16.925 -0.230 -14.644 1.00 88.94 75 GLN A O 1
ATOM 606 N N . ASP A 1 76 ? 17.605 1.858 -14.248 1.00 87.50 76 ASP A N 1
ATOM 607 C CA . ASP A 1 76 ? 17.718 2.193 -15.667 1.00 87.50 76 ASP A CA 1
ATOM 608 C C . ASP A 1 76 ? 18.778 1.344 -16.391 1.00 87.50 76 ASP A C 1
ATOM 610 O O . ASP A 1 76 ? 19.713 0.801 -15.805 1.00 87.50 76 ASP A O 1
ATOM 614 N N . GLN A 1 77 ? 18.620 1.217 -17.705 1.00 86.50 77 GLN A N 1
ATOM 615 C CA . GLN A 1 77 ? 19.578 0.543 -18.574 1.00 86.50 77 GLN A CA 1
ATOM 616 C C . GLN A 1 77 ? 19.702 1.351 -19.859 1.00 86.50 77 GLN A C 1
ATOM 618 O O . GLN A 1 77 ? 19.119 1.013 -20.891 1.00 86.50 77 GLN A O 1
ATOM 623 N N . LEU A 1 78 ? 20.415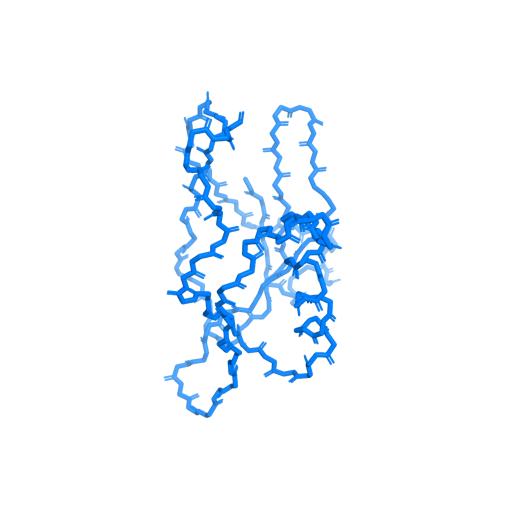 2.472 -19.782 1.00 84.44 78 LEU A N 1
ATOM 624 C CA . LEU A 1 78 ? 20.549 3.384 -20.910 1.00 84.44 78 LEU A CA 1
ATOM 625 C C . LEU A 1 78 ? 21.385 2.773 -22.052 1.00 84.44 78 LEU A C 1
ATOM 627 O O . LEU A 1 78 ? 22.327 2.020 -21.802 1.00 84.44 78 LEU A O 1
ATOM 631 N N . PRO A 1 79 ? 21.063 3.100 -23.319 1.00 89.31 79 PRO A N 1
ATOM 632 C CA . PRO A 1 79 ? 19.968 3.977 -23.753 1.00 89.31 79 PRO A CA 1
ATOM 633 C C . PRO A 1 79 ? 18.600 3.271 -23.844 1.00 89.31 79 PRO A C 1
ATOM 635 O O . PRO A 1 79 ? 17.622 3.895 -24.241 1.00 89.31 79 PRO A O 1
ATOM 638 N N . THR A 1 80 ? 18.525 1.979 -23.519 1.00 88.88 80 THR A N 1
ATOM 639 C CA . THR A 1 80 ? 17.360 1.115 -23.765 1.00 88.88 80 THR A CA 1
ATOM 640 C C . THR A 1 80 ? 16.163 1.447 -22.877 1.00 88.88 80 THR A C 1
ATOM 642 O O . THR A 1 80 ? 15.038 1.519 -23.367 1.00 88.88 80 THR A O 1
ATOM 645 N N . TYR A 1 81 ? 16.390 1.650 -21.580 1.00 86.25 81 TYR A N 1
ATOM 646 C CA . TYR A 1 81 ? 15.333 1.917 -20.610 1.00 86.25 81 TYR A CA 1
ATOM 647 C C . TYR A 1 81 ? 15.721 3.035 -19.648 1.00 86.25 81 TYR A C 1
ATOM 649 O O . TYR A 1 81 ? 16.807 3.008 -19.073 1.00 86.25 81 TYR A O 1
ATOM 657 N N . SER A 1 82 ? 14.799 3.971 -19.414 1.00 89.44 82 SER A N 1
ATOM 658 C CA . SER A 1 82 ? 14.834 4.826 -18.224 1.00 89.44 82 SER A CA 1
ATOM 659 C C . SER A 1 82 ? 14.425 4.029 -16.981 1.00 89.44 82 SER A C 1
ATOM 661 O O . SER A 1 82 ? 13.797 2.975 -17.101 1.00 89.44 82 SER A O 1
ATOM 663 N N . GLN A 1 83 ? 14.723 4.552 -15.789 1.00 88.00 83 GLN A N 1
ATOM 664 C CA . GLN A 1 83 ? 14.371 3.912 -14.515 1.00 88.00 83 GLN A CA 1
ATOM 665 C C . GLN A 1 83 ? 12.852 3.736 -14.418 1.00 88.00 83 GLN A C 1
ATOM 667 O O . GLN A 1 83 ? 12.365 2.620 -14.250 1.00 88.00 83 GLN A O 1
ATOM 672 N N . LEU A 1 84 ? 12.099 4.814 -14.672 1.00 88.88 84 LEU A N 1
ATOM 673 C CA . LEU A 1 84 ? 10.641 4.757 -14.735 1.00 88.88 84 LEU A CA 1
ATOM 674 C C . LEU A 1 84 ? 10.165 3.738 -15.776 1.00 88.88 84 LEU A C 1
ATOM 676 O O . LEU A 1 84 ? 9.247 2.976 -15.501 1.00 88.88 84 LEU A O 1
ATOM 680 N N . GLY A 1 85 ? 10.781 3.699 -16.961 1.00 90.25 85 GLY A N 1
ATOM 681 C CA . GLY A 1 85 ? 10.392 2.771 -18.022 1.00 90.25 85 GLY A CA 1
ATOM 682 C C . GLY A 1 85 ? 10.569 1.305 -17.625 1.00 90.25 85 GLY A C 1
ATOM 683 O O . GLY A 1 85 ? 9.660 0.499 -17.835 1.00 90.25 85 GLY A O 1
ATOM 684 N N . ARG A 1 86 ? 11.711 0.960 -17.020 1.00 89.81 86 ARG A N 1
ATOM 685 C CA . ARG A 1 86 ? 12.018 -0.417 -16.610 1.00 89.81 86 ARG A CA 1
ATOM 686 C C . ARG A 1 86 ? 11.199 -0.842 -15.397 1.00 89.81 86 ARG A C 1
ATOM 688 O O . ARG A 1 86 ? 10.591 -1.911 -15.421 1.00 89.81 86 ARG A O 1
ATOM 695 N N . HIS A 1 87 ? 11.102 0.021 -14.389 1.00 90.94 87 HIS A N 1
ATOM 696 C CA . HIS A 1 87 ? 10.277 -0.216 -13.210 1.00 90.94 87 HIS A CA 1
ATOM 697 C C . HIS A 1 87 ? 8.794 -0.369 -13.572 1.00 90.94 87 HIS A C 1
ATOM 699 O O . HIS A 1 87 ? 8.174 -1.359 -13.186 1.00 90.94 87 HIS A O 1
ATOM 705 N N . LYS A 1 88 ? 8.245 0.539 -14.396 1.00 91.44 88 LYS A N 1
ATOM 706 C CA . LYS A 1 88 ? 6.840 0.492 -14.835 1.00 91.44 88 LYS A CA 1
ATOM 707 C C . LYS A 1 88 ? 6.506 -0.810 -15.553 1.00 91.44 88 LYS A C 1
ATOM 709 O O . LYS A 1 88 ? 5.457 -1.391 -15.321 1.00 91.44 88 LYS A O 1
ATOM 714 N N . GLN A 1 89 ? 7.396 -1.298 -16.413 1.00 89.44 89 GLN A N 1
ATOM 715 C CA . GLN A 1 89 ? 7.160 -2.554 -17.120 1.00 89.44 89 GLN A CA 1
ATOM 716 C C . GLN A 1 89 ? 7.013 -3.753 -16.158 1.00 89.44 89 GLN A C 1
ATOM 718 O O . GLN A 1 89 ? 6.241 -4.675 -16.438 1.00 89.44 89 GLN A O 1
ATOM 723 N N . GLY A 1 90 ? 7.774 -3.769 -15.061 1.00 88.50 90 GLY A N 1
ATOM 724 C CA . GLY A 1 90 ? 7.635 -4.771 -14.006 1.00 88.50 90 GLY A CA 1
ATOM 725 C C . GLY A 1 90 ? 6.333 -4.586 -13.233 1.00 88.50 90 GLY A C 1
ATOM 726 O O . GLY A 1 90 ? 5.541 -5.521 -13.128 1.00 88.50 90 GLY A O 1
ATOM 727 N N . THR A 1 91 ? 6.069 -3.370 -12.757 1.00 91.56 91 THR A N 1
ATOM 728 C CA . THR A 1 91 ? 4.896 -3.082 -11.921 1.00 91.56 91 THR A CA 1
ATOM 729 C C . THR A 1 91 ? 3.570 -3.205 -12.667 1.00 91.56 91 THR A C 1
ATOM 731 O O . THR A 1 91 ? 2.605 -3.667 -12.070 1.00 91.56 91 THR A O 1
ATOM 734 N N . ASP A 1 92 ? 3.518 -2.919 -13.970 1.00 93.56 92 ASP A N 1
ATOM 735 C CA . ASP A 1 92 ? 2.335 -3.161 -14.809 1.00 93.56 92 ASP A CA 1
ATOM 736 C C . ASP A 1 92 ? 1.969 -4.654 -14.855 1.00 93.56 92 ASP A C 1
ATOM 738 O O . ASP A 1 92 ? 0.790 -5.003 -14.860 1.00 93.56 92 ASP A O 1
ATOM 742 N N . ARG A 1 93 ? 2.969 -5.547 -14.885 1.00 92.56 93 ARG A N 1
ATOM 743 C CA . ARG A 1 93 ? 2.725 -6.997 -14.842 1.00 92.56 93 ARG A CA 1
ATOM 744 C C . ARG A 1 93 ? 2.263 -7.435 -13.466 1.00 92.56 93 ARG A C 1
ATOM 746 O O . ARG A 1 93 ? 1.289 -8.164 -13.375 1.00 92.56 93 ARG A O 1
ATOM 753 N N . ILE A 1 94 ? 2.917 -6.936 -12.419 1.00 94.06 94 ILE A N 1
ATOM 754 C CA . ILE A 1 94 ? 2.531 -7.207 -11.030 1.00 94.06 94 ILE A CA 1
ATOM 755 C C . ILE A 1 94 ? 1.085 -6.766 -10.779 1.00 94.06 94 ILE A C 1
ATOM 757 O O . ILE A 1 94 ? 0.317 -7.510 -10.188 1.00 94.06 94 ILE A O 1
ATOM 761 N N . ALA A 1 95 ? 0.681 -5.599 -11.284 1.00 91.62 95 ALA A N 1
ATOM 762 C CA . ALA A 1 95 ? -0.684 -5.096 -11.154 1.00 91.62 95 ALA A CA 1
ATOM 763 C C . ALA A 1 95 ? -1.736 -5.962 -11.874 1.00 91.62 95 ALA A C 1
ATOM 765 O O . ALA A 1 95 ? -2.918 -5.878 -11.547 1.00 91.62 95 ALA A O 1
ATOM 766 N N . ALA A 1 96 ? -1.327 -6.773 -12.853 1.00 94.06 96 ALA A N 1
ATOM 767 C CA . ALA A 1 96 ? -2.199 -7.721 -13.540 1.00 94.06 96 ALA A CA 1
ATOM 768 C C . ALA A 1 96 ? -2.260 -9.098 -12.850 1.00 94.06 96 ALA A C 1
ATOM 770 O O . ALA A 1 96 ? -3.111 -9.911 -13.217 1.00 94.06 96 ALA A O 1
ATOM 771 N N . GLU A 1 97 ? -1.386 -9.373 -11.874 1.00 94.19 97 GLU A N 1
ATOM 772 C CA . GLU A 1 97 ? -1.389 -10.635 -11.136 1.00 94.19 97 GLU A CA 1
ATOM 773 C C . GLU A 1 97 ? -2.573 -10.686 -10.157 1.00 94.19 97 GLU A C 1
ATOM 775 O O . GLU A 1 97 ? -2.739 -9.789 -9.322 1.00 94.19 97 GLU A O 1
ATOM 780 N N . PRO A 1 98 ? -3.413 -11.733 -10.212 1.00 91.81 98 PRO A N 1
ATOM 781 C CA . PRO A 1 98 ? -4.519 -11.872 -9.281 1.00 91.81 98 PRO A CA 1
ATOM 782 C C . PRO A 1 98 ? -4.016 -12.303 -7.898 1.00 91.81 98 PRO A C 1
ATOM 784 O O . PRO A 1 98 ? -3.106 -13.120 -7.774 1.00 91.81 98 PRO A O 1
ATOM 787 N N . ASN A 1 99 ? -4.695 -11.838 -6.848 1.00 89.62 99 ASN A N 1
ATOM 788 C CA . ASN A 1 99 ? -4.540 -12.336 -5.475 1.00 89.62 99 ASN A CA 1
ATOM 789 C C . ASN A 1 99 ? -3.122 -12.202 -4.881 1.00 89.62 99 ASN A C 1
ATOM 791 O O . ASN A 1 99 ? -2.717 -13.027 -4.060 1.00 89.62 99 ASN A O 1
ATOM 795 N N . ILE A 1 100 ? -2.367 -11.171 -5.271 1.00 93.00 100 ILE A N 1
ATOM 796 C CA . ILE A 1 100 ? -1.102 -10.830 -4.612 1.00 93.00 100 ILE A CA 1
ATOM 797 C C . ILE A 1 100 ? -1.373 -10.067 -3.308 1.00 93.00 100 ILE A C 1
ATOM 799 O O . ILE A 1 100 ? -2.131 -9.101 -3.282 1.00 93.00 100 ILE A O 1
ATOM 803 N N . THR A 1 101 ? -0.758 -10.505 -2.213 1.00 92.62 101 THR A N 1
ATOM 804 C CA . THR A 1 101 ? -0.921 -9.899 -0.882 1.00 92.62 101 THR A CA 1
ATOM 805 C C . THR A 1 101 ? 0.064 -8.754 -0.673 1.00 92.62 101 THR A C 1
ATOM 807 O O . THR A 1 101 ? -0.280 -7.723 -0.106 1.00 92.62 101 THR A O 1
ATOM 810 N N . PHE A 1 102 ? 1.299 -8.926 -1.142 1.00 93.38 102 PHE A N 1
ATOM 811 C CA . PHE A 1 102 ? 2.329 -7.896 -1.100 1.00 93.38 102 PHE A CA 1
ATOM 812 C C . PHE A 1 102 ? 3.379 -8.131 -2.184 1.00 93.38 102 PHE A C 1
ATOM 814 O O . PHE A 1 102 ? 3.426 -9.181 -2.834 1.00 93.38 102 PHE A O 1
ATOM 821 N N . VAL A 1 103 ? 4.242 -7.135 -2.359 1.00 94.94 103 VAL A N 1
ATOM 822 C CA . VAL A 1 103 ? 5.374 -7.184 -3.277 1.00 94.94 103 VAL A CA 1
ATOM 823 C C . VAL A 1 103 ? 6.649 -6.976 -2.472 1.00 94.94 103 VAL A C 1
ATOM 825 O O . VAL A 1 103 ? 6.752 -6.020 -1.706 1.00 94.94 103 VAL A O 1
ATOM 828 N N . LEU A 1 104 ? 7.622 -7.862 -2.656 1.00 94.75 104 LEU A N 1
ATOM 829 C CA . LEU A 1 104 ? 8.976 -7.703 -2.149 1.00 94.75 104 LEU A CA 1
ATOM 830 C C . LEU A 1 104 ? 9.865 -7.203 -3.288 1.00 94.75 104 LEU A C 1
ATOM 832 O O . LEU A 1 104 ? 10.097 -7.915 -4.265 1.00 94.75 104 LEU A O 1
ATOM 836 N N . HIS A 1 105 ? 10.365 -5.978 -3.158 1.00 92.69 105 HIS A N 1
ATOM 837 C CA . HIS A 1 105 ? 11.448 -5.483 -4.003 1.00 92.69 105 HIS A CA 1
ATOM 838 C C . HIS A 1 105 ? 12.781 -5.813 -3.327 1.00 92.69 105 HIS A C 1
ATOM 840 O O . HIS A 1 105 ? 12.966 -5.451 -2.166 1.00 92.69 105 HIS A O 1
ATOM 846 N N . SER A 1 106 ? 13.650 -6.577 -3.994 1.00 90.44 106 SER A N 1
ATOM 847 C CA . SER A 1 106 ? 14.828 -7.170 -3.339 1.00 90.44 106 SER A CA 1
ATOM 848 C C . SER A 1 106 ? 16.138 -6.423 -3.545 1.00 90.44 106 SER A C 1
ATOM 850 O O . SER A 1 106 ? 17.008 -6.596 -2.699 1.00 90.44 106 SER A O 1
ATOM 852 N N . ASP A 1 107 ? 16.285 -5.623 -4.605 1.00 85.25 107 ASP A N 1
ATOM 853 C CA . ASP A 1 107 ? 17.392 -4.667 -4.750 1.00 85.25 107 ASP A CA 1
ATOM 854 C C . ASP A 1 107 ? 17.255 -3.807 -6.018 1.00 85.25 107 ASP A C 1
ATOM 856 O O . ASP A 1 107 ? 16.420 -4.086 -6.888 1.00 85.25 107 ASP A O 1
ATOM 860 N N . ASP A 1 108 ? 18.122 -2.802 -6.144 1.00 87.31 108 ASP A N 1
ATOM 861 C CA . ASP A 1 108 ? 18.436 -2.102 -7.395 1.00 87.31 108 ASP A CA 1
ATOM 862 C C . ASP A 1 108 ? 17.227 -1.430 -8.066 1.00 87.31 108 ASP A C 1
ATOM 864 O O . ASP A 1 108 ? 16.885 -1.644 -9.234 1.00 87.31 108 ASP A O 1
ATOM 868 N N . LEU A 1 109 ? 16.556 -0.559 -7.306 1.00 86.94 109 LEU A N 1
ATOM 869 C CA . LEU A 1 109 ? 15.567 0.367 -7.866 1.00 86.94 109 LEU A CA 1
AT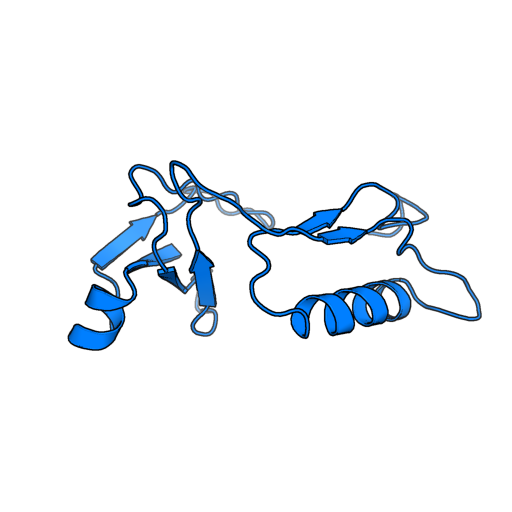OM 87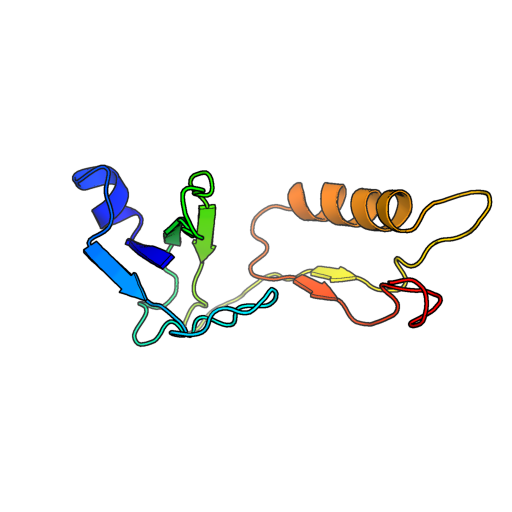0 C C . LEU A 1 109 ? 16.244 1.533 -8.602 1.00 86.94 109 LEU A C 1
ATOM 872 O O . LEU A 1 109 ? 15.717 2.036 -9.594 1.00 86.94 109 LEU A O 1
ATOM 876 N N . VAL A 1 110 ? 17.406 1.967 -8.113 1.00 83.50 110 VAL A N 1
ATOM 877 C CA . VAL A 1 110 ? 18.161 3.127 -8.601 1.00 83.50 110 VAL A CA 1
ATOM 878 C C . VAL A 1 110 ? 19.585 2.706 -8.969 1.00 83.50 110 VAL A C 1
ATOM 880 O O . VAL A 1 110 ? 20.158 1.865 -8.290 1.00 83.50 110 VAL A O 1
ATOM 883 N N . ASN A 1 111 ? 20.162 3.284 -10.028 1.00 76.38 111 ASN A N 1
ATOM 884 C CA . ASN A 1 111 ? 21.564 3.037 -10.407 1.00 76.38 111 ASN A CA 1
ATOM 885 C C . ASN A 1 111 ? 22.555 3.916 -9.647 1.00 76.38 111 ASN A C 1
ATOM 887 O O . ASN A 1 111 ? 23.651 3.483 -9.306 1.00 76.38 111 ASN A O 1
ATOM 891 N N . ASP A 1 112 ? 22.188 5.178 -9.442 1.00 72.81 112 ASP A N 1
ATOM 892 C CA . ASP A 1 112 ? 23.043 6.173 -8.815 1.00 72.81 112 ASP A CA 1
ATOM 893 C C . ASP A 1 112 ? 22.234 6.912 -7.752 1.00 72.81 112 ASP A C 1
ATOM 895 O O . ASP A 1 112 ? 21.282 7.631 -8.061 1.00 72.81 112 ASP A O 1
ATOM 899 N N . ALA A 1 113 ? 22.616 6.722 -6.490 1.00 64.19 113 ALA A N 1
ATOM 900 C CA . ALA A 1 113 ? 21.963 7.340 -5.342 1.00 64.19 113 ALA A CA 1
ATOM 901 C C . ALA A 1 113 ? 22.118 8.874 -5.302 1.00 64.19 113 ALA A C 1
ATOM 903 O O . ALA A 1 113 ? 21.440 9.531 -4.516 1.00 64.19 113 ALA A O 1
ATOM 904 N N . SER A 1 114 ? 23.002 9.451 -6.125 1.00 68.25 114 SER A N 1
ATOM 905 C CA . SER A 1 114 ? 23.164 10.904 -6.258 1.00 68.25 114 SER A CA 1
ATOM 906 C C . SER A 1 114 ? 22.176 11.552 -7.234 1.00 68.25 114 SER A C 1
ATOM 908 O O . SER A 1 114 ? 22.092 12.778 -7.296 1.00 68.25 114 SER A O 1
ATOM 910 N N . ASN A 1 115 ? 21.402 10.747 -7.965 1.00 56.97 115 ASN A N 1
ATOM 911 C CA . ASN A 1 115 ? 20.403 11.199 -8.926 1.00 56.97 115 ASN A CA 1
ATOM 912 C C . ASN A 1 115 ? 19.045 11.400 -8.214 1.00 56.97 115 ASN A C 1
ATOM 914 O O . ASN A 1 115 ? 18.128 10.590 -8.368 1.00 56.97 115 ASN A O 1
ATOM 918 N N . LEU A 1 116 ? 18.970 12.432 -7.361 1.00 50.06 116 LEU A N 1
ATOM 919 C CA . LEU A 1 116 ? 17.746 12.904 -6.689 1.00 50.06 116 LEU A CA 1
ATOM 920 C C . LEU A 1 116 ? 17.040 13.993 -7.504 1.00 50.06 116 LEU A C 1
ATOM 922 O O . LEU A 1 116 ? 17.736 14.926 -7.968 1.00 50.06 116 LEU A O 1
#

pLDDT: mean 92.2, std 7.68, range [50.06, 98.75]

Secondary structure (DSSP, 8-state):
-EEEEHHHHHHHTS-SEE-------SS------SPPTT-EEEEE-EETTEE---EEEEPPPSSS---EEEE---S-BTTTB-HHHHHHHHHHHHHHSTT--EEEE-S-S-S-TT--

Sequence (116 aa):
MKYATDAYYVAHSGFDQSATDGTTDTLHHVALNGLEPDTLYHYRVTYGEQQTVDLHFWTFPESGAFTFVVYSDTQDQLPTYSQLGRHKQGTDRIAAEPNITFVLHSDDLVNDASNL

Radius of gyration: 17.44 Å; chains: 1; bounding box: 46×41×40 Å

Foldseek 3Di:
DFKDFPVCCVVPVDGDDDWAPPDQDPDGDTDDPPDDAQTKMWDWDDDPPDIDDIDIAHHHHPDDDAAEEEDEQLEADPPVGHLCRSVVVVVVVVVVDPRHRYYHYDYHSYDDPVPD